Protein AF-A0A9X1GRP3-F1 (afdb_monomer_lite)

Radius of gyration: 20.27 Å; chains: 1; bounding box: 39×38×54 Å

Foldseek 3Di:
DDQDKDFDADPVRHTDDIDGDPVVVVVVVVVVVVVVLVVDPVSVVVVVVVVPDPDDDDPVVVCVVVVD

Structure (mmCIF, N/CA/C/O backbone):
data_AF-A0A9X1GRP3-F1
#
_entry.id   AF-A0A9X1GRP3-F1
#
loop_
_atom_site.group_PDB
_atom_site.id
_atom_site.type_symbol
_atom_site.label_atom_id
_atom_site.label_alt_id
_atom_site.label_comp_id
_atom_site.label_asym_id
_atom_site.label_entity_id
_atom_site.label_seq_id
_atom_site.pdbx_PDB_ins_code
_atom_site.Cartn_x
_atom_site.Cartn_y
_atom_site.Cartn_z
_atom_site.occupancy
_atom_site.B_iso_or_equiv
_atom_site.auth_seq_id
_atom_site.auth_comp_id
_atom_site.auth_asym_id
_atom_site.auth_atom_id
_atom_site.pdbx_PDB_model_num
ATOM 1 N N . MET A 1 1 ? -10.103 22.608 3.277 1.00 43.47 1 MET A N 1
ATOM 2 C CA . MET A 1 1 ? -11.235 21.700 3.549 1.00 43.47 1 MET A CA 1
ATOM 3 C C . MET A 1 1 ? -10.760 20.727 4.604 1.00 43.47 1 MET A C 1
ATOM 5 O O . MET A 1 1 ? -9.715 20.121 4.410 1.00 43.47 1 MET A O 1
ATOM 9 N N . THR A 1 2 ? -11.412 20.706 5.758 1.00 50.22 2 THR A N 1
ATOM 10 C CA . THR A 1 2 ? -11.047 19.870 6.903 1.00 50.22 2 THR A CA 1
ATOM 11 C C . THR A 1 2 ? -11.289 18.402 6.542 1.00 50.22 2 THR A C 1
ATOM 13 O O . THR A 1 2 ? -12.427 18.010 6.309 1.00 50.22 2 THR A O 1
ATOM 16 N N . ASN A 1 3 ? -10.223 17.596 6.450 1.00 64.44 3 ASN A N 1
ATOM 17 C CA . ASN A 1 3 ? -10.311 16.131 6.371 1.00 64.44 3 ASN A CA 1
ATOM 18 C C . ASN A 1 3 ? -10.727 15.598 7.752 1.00 64.44 3 ASN A C 1
ATOM 20 O O . ASN A 1 3 ? -9.929 15.011 8.480 1.00 64.44 3 ASN A O 1
ATOM 24 N N . GLU A 1 4 ? -11.960 15.882 8.157 1.00 74.94 4 GLU A N 1
ATOM 25 C CA . GLU A 1 4 ? -12.513 15.356 9.398 1.00 74.94 4 GLU A CA 1
ATOM 26 C C . GLU A 1 4 ? -12.856 13.881 9.198 1.00 74.94 4 GLU A C 1
ATOM 28 O O . GLU A 1 4 ? -13.677 13.509 8.360 1.00 74.94 4 GLU A O 1
ATOM 33 N N . LEU A 1 5 ? -12.158 13.030 9.947 1.00 88.62 5 LEU A N 1
ATOM 34 C CA . LEU A 1 5 ? -12.441 11.606 10.019 1.00 88.62 5 LEU A CA 1
ATOM 35 C C . LEU A 1 5 ? -13.663 11.387 10.902 1.00 88.62 5 LEU A C 1
ATOM 37 O O . LEU A 1 5 ? -13.753 11.953 11.993 1.00 88.62 5 LEU A O 1
ATOM 41 N N . GLN A 1 6 ? -14.581 10.538 10.453 1.00 92.06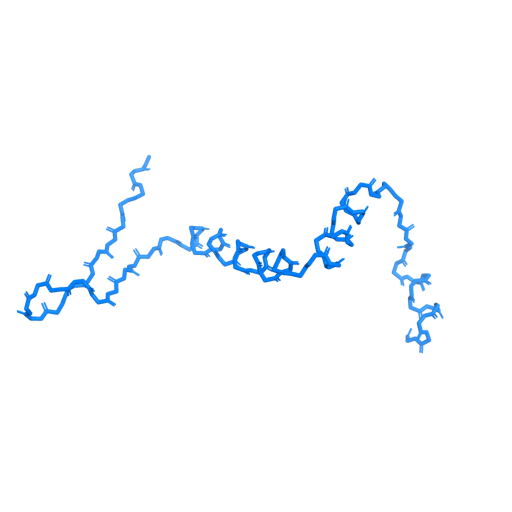 6 GLN A N 1
ATOM 42 C CA . GLN A 1 6 ? -15.734 10.168 11.260 1.00 92.06 6 GLN A CA 1
ATOM 43 C C . GLN A 1 6 ? -15.435 8.868 11.997 1.00 92.06 6 GLN A C 1
ATOM 45 O O . GLN A 1 6 ? -15.225 7.825 11.383 1.00 92.06 6 GLN A O 1
ATOM 50 N N . TYR A 1 7 ? -15.440 8.932 13.323 1.00 92.62 7 TYR A N 1
ATOM 51 C CA . TYR A 1 7 ? -15.227 7.779 14.188 1.00 92.62 7 TYR A CA 1
ATOM 52 C C . TYR A 1 7 ? -16.568 7.185 14.608 1.00 92.62 7 TYR A C 1
ATOM 54 O O . TYR A 1 7 ? -17.499 7.911 14.956 1.00 92.62 7 TYR A O 1
ATOM 62 N N . ILE A 1 8 ? -16.657 5.860 14.571 1.00 95.56 8 ILE A N 1
ATOM 63 C CA . ILE A 1 8 ? -17.825 5.098 15.003 1.00 95.56 8 ILE A CA 1
ATOM 64 C C . ILE A 1 8 ? -17.426 4.362 16.280 1.00 95.56 8 ILE A C 1
ATOM 66 O O . ILE A 1 8 ? -16.466 3.583 16.282 1.00 95.56 8 ILE A O 1
ATOM 70 N N . CYS A 1 9 ? -18.164 4.618 17.357 1.00 96.62 9 CYS A N 1
ATOM 71 C CA . CYS A 1 9 ? -17.961 3.988 18.657 1.00 96.62 9 CYS A CA 1
ATOM 72 C C . CYS A 1 9 ? -19.071 2.981 18.967 1.00 96.62 9 CYS A C 1
ATOM 74 O O . CYS A 1 9 ? -20.194 3.116 18.478 1.00 96.62 9 CYS A O 1
ATOM 76 N N . ASP A 1 10 ? -18.745 1.979 19.776 1.00 95.38 10 ASP A N 1
ATOM 77 C CA . ASP A 1 10 ? -19.720 1.052 20.343 1.00 95.38 10 ASP A CA 1
ATOM 78 C C . ASP A 1 10 ? -20.500 1.675 21.517 1.00 95.38 10 ASP A C 1
ATOM 80 O O . ASP A 1 10 ? -20.367 2.858 21.842 1.00 95.38 10 ASP A O 1
ATOM 84 N N . SER A 1 11 ? -21.344 0.865 22.159 1.00 95.12 11 SER A N 1
ATOM 85 C CA . SER A 1 11 ? -22.157 1.276 23.306 1.00 95.12 11 SER A CA 1
ATOM 86 C C . SER A 1 11 ? -21.351 1.633 24.556 1.00 95.12 11 SER A C 1
ATOM 88 O O . SER A 1 11 ? -21.880 2.314 25.430 1.00 95.12 11 SER A O 1
ATOM 90 N N . GLU A 1 12 ? -20.100 1.181 24.657 1.00 96.38 12 GLU A N 1
ATOM 91 C CA . GLU A 1 12 ? -19.191 1.497 25.765 1.00 96.38 12 GLU A CA 1
ATOM 92 C C . GLU A 1 12 ? -18.341 2.745 25.464 1.00 96.38 12 GLU A C 1
ATOM 94 O O . GLU A 1 12 ? -17.573 3.206 26.308 1.00 96.38 12 GLU A O 1
ATOM 99 N N . GLY A 1 13 ? -18.510 3.337 24.275 1.00 92.62 13 GLY A N 1
ATOM 100 C CA . GLY A 1 13 ? -17.767 4.507 23.820 1.00 92.62 13 GLY A CA 1
ATOM 101 C C . GLY A 1 13 ? -16.403 4.169 23.217 1.00 92.62 13 GLY A C 1
ATOM 102 O O . GLY A 1 13 ? -15.637 5.085 22.908 1.00 92.62 13 GLY A O 1
ATOM 103 N N . GLN A 1 14 ? -16.089 2.887 23.012 1.00 95.81 14 GLN A N 1
ATOM 104 C CA . GLN A 1 14 ? -14.842 2.465 22.391 1.00 95.81 14 GLN A CA 1
ATOM 105 C C . GLN A 1 14 ? -14.946 2.574 20.867 1.00 95.81 14 GLN A C 1
ATOM 107 O O . GLN A 1 14 ? -15.906 2.124 20.245 1.00 95.81 14 GLN A O 1
ATOM 112 N N . THR A 1 15 ? -13.955 3.211 20.240 1.00 95.81 15 THR A N 1
ATOM 113 C CA . THR A 1 15 ? -13.897 3.341 18.781 1.00 95.81 15 THR A CA 1
ATOM 114 C C . THR A 1 15 ? -13.681 1.977 18.137 1.00 95.81 15 THR A C 1
ATOM 116 O O . THR A 1 15 ? -12.651 1.342 18.352 1.00 95.81 15 THR A O 1
ATOM 119 N N . VAL A 1 16 ? -14.628 1.560 17.300 1.00 96.81 16 VAL A N 1
ATOM 120 C CA . VAL A 1 16 ? -14.593 0.267 16.599 1.00 96.81 16 VAL A CA 1
ATOM 121 C C . VAL A 1 16 ? -14.314 0.414 15.108 1.00 96.81 16 VAL A C 1
ATOM 123 O O . VAL A 1 16 ? -13.838 -0.525 14.475 1.00 96.81 16 VAL A O 1
ATOM 126 N N . SER A 1 17 ? -14.590 1.581 14.520 1.00 94.62 17 SER A N 1
ATOM 127 C CA . SER A 1 17 ? -14.287 1.838 13.111 1.00 94.62 17 SER A CA 1
ATOM 128 C C . SER A 1 17 ? -14.165 3.330 12.797 1.00 94.62 17 SER A C 1
ATOM 130 O O . SER 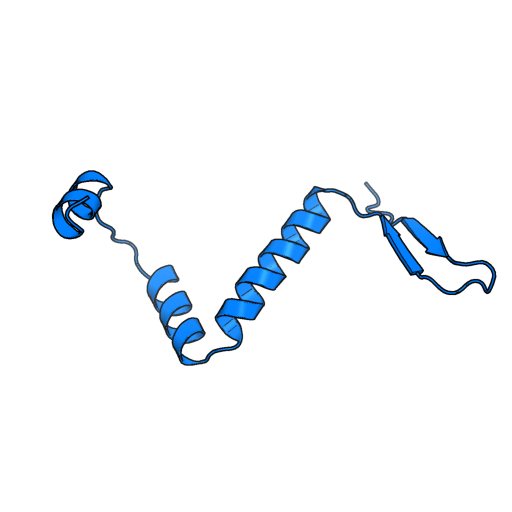A 1 17 ? -14.513 4.189 13.610 1.00 94.62 17 SER A O 1
ATOM 132 N N . VAL A 1 18 ? -13.638 3.635 11.611 1.00 94.25 18 VAL A N 1
ATOM 133 C CA . VAL A 1 18 ? -13.480 4.998 11.097 1.00 94.25 18 VAL A CA 1
ATOM 134 C C . VAL A 1 18 ? -13.920 5.051 9.635 1.00 94.25 18 VAL A C 1
ATOM 136 O O . VAL A 1 18 ? -13.587 4.166 8.847 1.00 94.25 18 VAL A O 1
ATOM 139 N N . VAL A 1 19 ? -14.670 6.088 9.269 1.00 93.25 19 VAL A N 1
ATOM 140 C CA . VAL A 1 19 ? -15.009 6.412 7.882 1.00 93.25 19 VAL A CA 1
ATOM 141 C C . VAL A 1 19 ? -14.003 7.439 7.386 1.00 93.25 19 VAL A C 1
ATOM 143 O O . VAL A 1 19 ? -13.816 8.500 7.987 1.00 93.25 19 VAL A O 1
ATOM 146 N N . VAL A 1 20 ? -13.345 7.101 6.282 1.00 91.88 20 VAL A N 1
ATOM 147 C CA . VAL A 1 20 ? -12.292 7.912 5.671 1.00 91.88 20 VAL A CA 1
ATOM 148 C C . VAL A 1 20 ? -12.704 8.338 4.258 1.00 91.88 20 VAL A C 1
ATOM 150 O O . VAL A 1 20 ? -13.395 7.580 3.569 1.00 91.88 20 VAL A O 1
ATOM 153 N N . PRO A 1 21 ? -12.270 9.517 3.777 1.00 92.19 21 PRO A N 1
ATOM 154 C CA . PRO A 1 21 ? -12.391 9.869 2.367 1.00 92.19 21 PRO A CA 1
ATOM 155 C C . PRO A 1 21 ? -11.682 8.852 1.466 1.00 92.19 21 PRO A C 1
ATOM 157 O O . PRO A 1 21 ? -10.614 8.343 1.811 1.00 92.19 21 PRO A O 1
ATOM 160 N N . ILE A 1 22 ? -12.231 8.604 0.273 1.00 88.56 22 ILE A N 1
ATOM 161 C CA . ILE A 1 22 ? -11.694 7.585 -0.643 1.00 88.56 22 ILE A CA 1
ATOM 162 C C . ILE A 1 22 ? -10.238 7.848 -1.055 1.00 88.56 22 ILE A C 1
ATOM 164 O O . ILE A 1 22 ? -9.460 6.906 -1.162 1.00 88.56 22 ILE A O 1
ATOM 168 N N . ALA A 1 23 ? -9.849 9.117 -1.216 1.00 89.44 23 ALA A N 1
ATOM 169 C CA . ALA A 1 23 ? -8.470 9.492 -1.530 1.00 89.44 23 ALA A CA 1
ATOM 170 C C . ALA A 1 23 ? -7.500 9.066 -0.415 1.00 89.44 23 ALA A C 1
ATOM 172 O O . ALA A 1 23 ? -6.474 8.450 -0.685 1.00 89.44 23 ALA A O 1
ATOM 173 N N . LEU A 1 24 ? -7.877 9.295 0.847 1.00 87.56 24 LEU A N 1
ATOM 174 C CA . LEU A 1 24 ? -7.075 8.892 2.001 1.00 87.56 24 LEU A CA 1
ATOM 175 C C . LEU A 1 24 ? -6.995 7.364 2.128 1.00 87.56 24 LEU A C 1
ATOM 177 O O . LEU A 1 24 ? -5.942 6.820 2.444 1.00 87.56 24 LEU A O 1
ATOM 181 N N . TRP A 1 25 ? -8.088 6.650 1.841 1.00 87.19 25 TRP A N 1
ATOM 182 C CA . TRP A 1 25 ? -8.058 5.186 1.799 1.00 87.19 25 TRP A CA 1
ATOM 183 C C . TRP A 1 25 ? -7.068 4.656 0.754 1.00 87.19 25 TRP A C 1
ATOM 185 O O . TRP A 1 25 ? -6.307 3.732 1.036 1.00 87.19 25 TRP A O 1
ATOM 195 N N . GLN A 1 26 ? -7.058 5.246 -0.443 1.00 85.69 26 GLN A N 1
ATOM 196 C CA . GLN A 1 26 ? -6.138 4.863 -1.515 1.00 85.69 26 GLN A CA 1
ATOM 197 C C . GLN A 1 26 ? -4.674 5.101 -1.123 1.00 85.69 26 GLN A C 1
ATOM 199 O O . GLN A 1 26 ? -3.841 4.233 -1.378 1.00 85.69 26 GLN A O 1
ATOM 204 N N . GLU A 1 27 ? -4.370 6.216 -0.455 1.00 85.50 27 GLU A N 1
ATOM 205 C CA . GLU A 1 27 ? -3.034 6.501 0.087 1.00 85.50 27 GLU A CA 1
ATOM 206 C C . GLU A 1 27 ? -2.603 5.445 1.118 1.00 85.50 27 GLU A C 1
ATOM 208 O O . GLU A 1 27 ? -1.547 4.828 0.966 1.00 85.50 27 GLU A O 1
ATOM 213 N N . ILE A 1 28 ? -3.455 5.148 2.108 1.00 84.62 28 ILE A N 1
ATOM 214 C CA . ILE A 1 28 ? -3.183 4.127 3.139 1.00 84.62 28 ILE A CA 1
ATOM 215 C C . ILE A 1 28 ? -2.960 2.743 2.506 1.00 84.62 28 ILE A C 1
ATOM 217 O O . ILE A 1 28 ? -2.070 1.988 2.909 1.00 84.62 28 ILE A O 1
ATOM 221 N N . MET A 1 29 ? -3.759 2.382 1.501 1.00 82.94 29 MET A N 1
ATOM 222 C CA . MET A 1 29 ? -3.623 1.094 0.820 1.00 82.94 29 MET A CA 1
ATOM 223 C C . MET A 1 29 ? -2.345 1.004 -0.019 1.00 82.94 29 MET A C 1
ATOM 225 O O . MET A 1 29 ? -1.693 -0.045 -0.007 1.00 82.94 29 MET A O 1
ATOM 229 N N . ALA A 1 30 ? -1.945 2.090 -0.685 1.00 78.56 30 ALA A N 1
ATOM 230 C CA . ALA A 1 30 ? -0.675 2.163 -1.406 1.00 78.56 30 ALA A CA 1
ATOM 231 C C . ALA A 1 30 ? 0.528 1.999 -0.460 1.00 78.56 30 ALA A C 1
ATOM 233 O O . ALA A 1 30 ? 1.516 1.335 -0.801 1.00 78.56 30 ALA A O 1
ATOM 234 N N . GLU A 1 31 ? 0.433 2.535 0.760 1.00 77.81 31 GLU A N 1
ATOM 235 C CA . GLU A 1 31 ? 1.434 2.301 1.800 1.00 77.81 31 GLU A CA 1
ATOM 236 C C . GLU A 1 31 ? 1.481 0.841 2.244 1.00 77.81 31 GLU A C 1
ATOM 238 O O . GLU A 1 31 ? 2.572 0.318 2.443 1.00 77.81 31 GLU A O 1
ATOM 243 N N . LYS A 1 32 ? 0.345 0.141 2.347 1.00 76.12 32 LYS A N 1
ATOM 244 C CA . LYS A 1 32 ? 0.315 -1.278 2.742 1.00 76.12 32 LYS A CA 1
ATOM 245 C C . LYS A 1 32 ? 1.003 -2.185 1.719 1.00 76.12 32 LYS A C 1
ATOM 247 O O . LYS A 1 32 ? 1.777 -3.064 2.101 1.00 76.12 32 LYS A O 1
ATOM 252 N N . GLU A 1 33 ? 0.753 -1.968 0.430 1.00 71.38 33 GLU A N 1
ATOM 253 C CA . GLU A 1 33 ? 1.415 -2.712 -0.649 1.00 71.38 33 GLU A CA 1
ATOM 254 C C . GLU A 1 33 ? 2.921 -2.416 -0.684 1.00 71.38 33 GLU A C 1
ATOM 256 O O . GLU A 1 33 ? 3.752 -3.328 -0.738 1.00 71.38 33 GLU A O 1
ATOM 261 N N . THR A 1 34 ? 3.291 -1.143 -0.532 1.00 73.19 34 THR A N 1
ATOM 262 C CA . THR A 1 34 ? 4.696 -0.732 -0.450 1.00 73.19 34 THR A CA 1
ATOM 263 C C . THR A 1 34 ? 5.375 -1.303 0.799 1.00 73.19 34 THR A C 1
ATOM 265 O O . THR A 1 34 ? 6.482 -1.829 0.709 1.00 73.19 34 THR A O 1
ATOM 268 N N . ALA A 1 35 ? 4.719 -1.276 1.959 1.00 78.31 35 ALA A N 1
ATOM 269 C CA . ALA A 1 35 ? 5.221 -1.825 3.216 1.00 78.31 35 ALA A CA 1
ATOM 270 C C . ALA A 1 35 ? 5.431 -3.341 3.128 1.00 78.31 35 ALA A C 1
ATOM 272 O O . ALA A 1 35 ? 6.448 -3.849 3.607 1.00 78.31 35 ALA A O 1
ATOM 273 N N . TYR A 1 36 ? 4.530 -4.060 2.451 1.00 77.50 36 TYR A N 1
ATOM 274 C CA . TYR A 1 36 ? 4.707 -5.481 2.166 1.00 77.50 36 TYR A CA 1
ATOM 275 C C . TYR A 1 36 ? 5.973 -5.733 1.337 1.00 77.50 36 TYR A C 1
ATOM 277 O O . TYR A 1 36 ? 6.812 -6.546 1.728 1.00 77.50 36 TYR A O 1
ATOM 285 N N . LEU A 1 37 ? 6.183 -4.987 0.248 1.00 79.94 37 LEU A N 1
ATOM 286 C CA . LEU A 1 37 ? 7.401 -5.099 -0.565 1.00 79.94 37 LEU A CA 1
ATOM 287 C C . LEU A 1 37 ? 8.664 -4.671 0.203 1.00 79.94 37 LEU A C 1
ATOM 289 O O . LEU A 1 37 ? 9.738 -5.225 -0.021 1.00 79.94 37 LEU A O 1
ATOM 293 N N . LEU A 1 38 ? 8.558 -3.718 1.131 1.00 81.56 38 LEU A N 1
ATOM 294 C CA . LEU A 1 38 ? 9.675 -3.267 1.965 1.00 81.56 38 LEU A CA 1
ATOM 295 C C . LEU A 1 38 ? 10.021 -4.231 3.109 1.00 81.56 38 LEU A C 1
ATOM 297 O O . LEU A 1 38 ? 11.134 -4.148 3.631 1.00 81.56 38 LEU A O 1
ATOM 301 N N . SER A 1 39 ? 9.121 -5.149 3.477 1.00 84.00 39 SER A N 1
ATOM 302 C CA . SER A 1 39 ? 9.342 -6.126 4.556 1.00 84.00 39 SER A CA 1
ATOM 303 C C . SER A 1 39 ? 10.481 -7.113 4.262 1.00 84.00 39 SER A C 1
ATOM 305 O O . SER A 1 39 ? 11.145 -7.592 5.180 1.00 84.00 39 SER A O 1
ATOM 307 N N . SER A 1 40 ? 10.759 -7.383 2.981 1.00 89.56 40 SER A N 1
ATOM 308 C CA . SER A 1 40 ? 11.867 -8.235 2.544 1.00 89.56 40 SER A CA 1
ATOM 309 C C . SER A 1 40 ? 13.059 -7.386 2.087 1.00 89.56 40 SER A C 1
ATOM 311 O O . SER A 1 40 ? 12.918 -6.599 1.145 1.00 89.56 40 SER A O 1
ATOM 313 N N . PRO A 1 41 ? 14.269 -7.576 2.654 1.00 89.81 41 PRO A N 1
ATOM 314 C CA . PRO A 1 41 ? 15.466 -6.850 2.224 1.00 89.81 41 PRO A CA 1
ATOM 315 C C . PRO A 1 41 ? 15.769 -7.014 0.728 1.00 89.81 41 PRO A C 1
ATOM 317 O O . PRO A 1 41 ? 16.130 -6.050 0.050 1.00 89.81 41 PRO A O 1
ATOM 320 N N . ALA A 1 42 ? 15.565 -8.223 0.193 1.00 93.75 42 ALA A 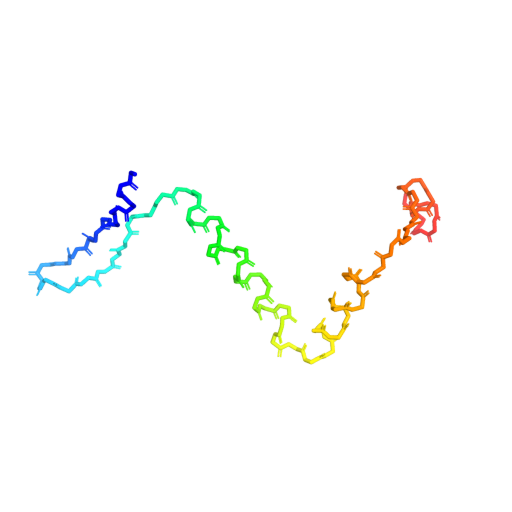N 1
ATOM 321 C CA . ALA A 1 42 ? 15.764 -8.514 -1.223 1.00 93.75 42 ALA A CA 1
ATOM 322 C C . ALA A 1 42 ? 14.749 -7.770 -2.103 1.00 93.75 42 ALA A C 1
ATOM 324 O O . ALA A 1 42 ? 15.102 -7.2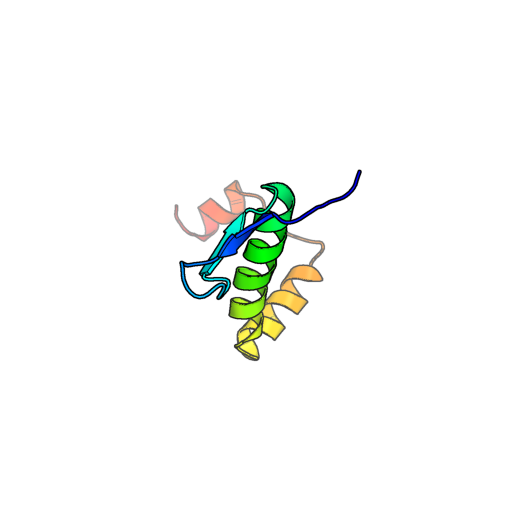33 -3.154 1.00 93.75 42 ALA A O 1
ATOM 325 N N . MET A 1 43 ? 13.491 -7.704 -1.667 1.00 91.12 43 MET A N 1
ATOM 326 C CA . MET A 1 43 ? 12.433 -7.023 -2.407 1.00 91.12 43 MET A CA 1
ATOM 327 C C . MET A 1 43 ? 12.596 -5.499 -2.356 1.00 91.12 43 MET A C 1
ATOM 329 O O . MET A 1 43 ? 12.514 -4.842 -3.393 1.00 91.12 43 MET A O 1
ATOM 333 N N . LYS A 1 44 ? 12.977 -4.946 -1.199 1.00 89.75 4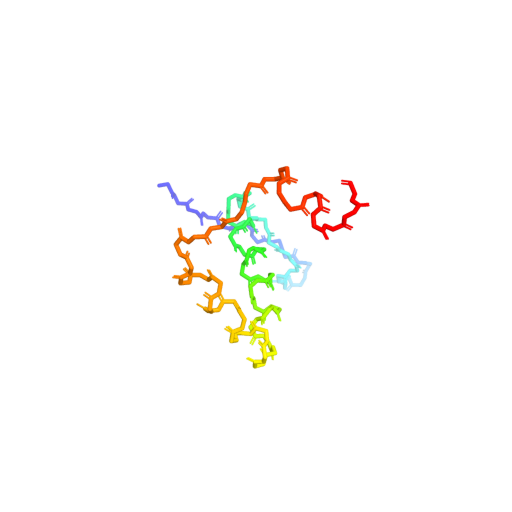4 LYS A N 1
ATOM 334 C CA . LYS A 1 44 ? 13.371 -3.539 -1.054 1.00 89.75 44 LYS A CA 1
ATOM 335 C C . LYS A 1 44 ? 14.494 -3.159 -2.021 1.00 89.75 44 LYS A C 1
ATOM 337 O O . LYS A 1 44 ? 14.401 -2.132 -2.692 1.00 89.75 44 LYS A O 1
ATOM 342 N N . ALA A 1 45 ? 15.537 -3.986 -2.131 1.00 93.25 45 ALA A N 1
ATOM 343 C CA . ALA A 1 45 ? 16.633 -3.745 -3.070 1.00 93.25 45 ALA A CA 1
ATOM 344 C C . ALA A 1 45 ? 16.149 -3.747 -4.531 1.00 93.25 45 ALA A C 1
ATOM 346 O O . ALA A 1 45 ? 16.498 -2.846 -5.294 1.00 93.25 45 ALA A O 1
ATOM 347 N N . ARG A 1 46 ? 15.295 -4.708 -4.914 1.00 93.12 46 ARG A N 1
ATOM 348 C CA . ARG A 1 46 ? 14.689 -4.764 -6.257 1.00 93.12 46 ARG A CA 1
ATOM 349 C C . ARG A 1 46 ? 13.860 -3.518 -6.561 1.00 93.12 46 ARG A C 1
ATOM 351 O O . ARG A 1 46 ? 14.030 -2.943 -7.633 1.00 93.12 46 ARG A O 1
ATOM 358 N N . LEU A 1 47 ? 13.029 -3.079 -5.616 1.00 91.00 47 LEU A N 1
ATOM 359 C CA . LEU A 1 47 ? 12.169 -1.903 -5.760 1.00 91.00 47 LEU A CA 1
ATOM 360 C C . LEU A 1 47 ? 12.994 -0.627 -5.973 1.00 91.00 47 LEU A C 1
ATOM 362 O O . LEU A 1 47 ? 12.740 0.147 -6.894 1.00 91.00 47 LEU A O 1
ATOM 366 N N . LEU A 1 48 ? 14.033 -0.432 -5.154 1.00 91.38 48 LEU A N 1
ATOM 367 C CA . LEU A 1 48 ? 14.923 0.725 -5.260 1.00 91.38 48 LEU A CA 1
ATOM 368 C C . LEU A 1 48 ? 15.703 0.738 -6.578 1.00 91.38 48 LEU A C 1
ATOM 370 O O . LEU A 1 48 ? 15.898 1.809 -7.152 1.00 91.38 48 LEU A O 1
ATOM 374 N N . THR A 1 49 ? 16.134 -0.429 -7.060 1.00 92.88 49 THR A N 1
ATOM 375 C CA . THR A 1 49 ? 16.787 -0.559 -8.368 1.00 92.88 49 THR A CA 1
ATOM 376 C C . THR A 1 49 ? 15.813 -0.257 -9.500 1.00 92.88 49 THR A C 1
ATOM 378 O O . THR A 1 49 ? 16.155 0.519 -10.386 1.00 92.88 49 THR A O 1
ATOM 381 N N . ALA A 1 50 ? 14.598 -0.813 -9.464 1.00 90.94 50 ALA A N 1
ATOM 382 C CA . ALA A 1 50 ? 13.573 -0.574 -10.479 1.00 90.94 50 ALA A CA 1
ATOM 383 C C . ALA A 1 50 ? 13.206 0.913 -10.577 1.00 90.94 50 ALA A C 1
ATOM 385 O O . ALA A 1 50 ? 13.200 1.461 -11.672 1.00 90.94 50 ALA A O 1
ATOM 386 N N . ARG A 1 51 ? 13.026 1.593 -9.436 1.00 89.88 51 ARG A N 1
ATOM 387 C CA . ARG A 1 51 ? 12.739 3.036 -9.372 1.00 89.88 51 ARG A CA 1
ATOM 388 C C . ARG A 1 51 ? 13.816 3.907 -10.032 1.00 89.88 51 ARG A C 1
ATOM 390 O O . ARG A 1 51 ? 13.522 5.012 -10.467 1.00 89.88 51 ARG A O 1
ATOM 397 N N . LYS A 1 52 ? 15.072 3.452 -10.060 1.00 94.00 52 LYS A N 1
ATOM 398 C CA . LYS A 1 52 ? 16.194 4.192 -10.665 1.00 94.00 52 LYS A CA 1
ATOM 399 C C . LYS A 1 52 ? 16.346 3.944 -12.168 1.00 94.00 52 LYS A C 1
ATOM 401 O O . LYS A 1 52 ? 17.152 4.625 -12.796 1.00 94.00 52 LYS A O 1
ATOM 406 N N . ARG A 1 53 ? 15.637 2.968 -12.742 1.00 93.56 53 ARG A N 1
ATOM 407 C CA . ARG A 1 53 ? 15.717 2.679 -14.178 1.00 93.56 53 ARG A CA 1
ATOM 408 C C . ARG A 1 53 ? 15.014 3.786 -14.953 1.00 93.56 53 ARG A C 1
ATOM 410 O O . ARG A 1 53 ? 13.884 4.136 -14.640 1.00 93.56 53 ARG A O 1
ATOM 417 N N . GLN A 1 54 ? 15.697 4.311 -15.962 1.00 93.19 54 GLN A N 1
ATOM 418 C CA . GLN A 1 54 ? 15.130 5.262 -16.925 1.00 93.19 54 GLN A CA 1
ATOM 419 C C . GLN A 1 54 ? 14.761 4.586 -18.249 1.00 93.19 54 GLN A C 1
ATOM 421 O O . GLN A 1 54 ? 14.136 5.194 -19.109 1.00 93.19 54 GLN A O 1
ATOM 426 N N . GLU A 1 55 ? 15.136 3.319 -18.397 1.00 92.06 55 GLU A N 1
ATOM 427 C CA . GLU A 1 55 ? 14.946 2.530 -19.603 1.00 92.06 55 GLU A CA 1
ATOM 428 C C . GLU A 1 55 ? 13.996 1.366 -19.323 1.00 92.06 55 GLU A C 1
ATOM 430 O O . GLU A 1 55 ? 13.947 0.816 -18.215 1.00 92.06 55 GLU A O 1
ATOM 435 N N . GLY A 1 56 ? 13.255 0.977 -20.354 1.00 91.38 56 GLY A N 1
ATOM 436 C CA . GLY A 1 56 ? 12.332 -0.146 -20.344 1.00 91.38 56 GLY A CA 1
ATOM 437 C C . GLY A 1 56 ? 12.289 -0.816 -21.712 1.00 91.38 56 GLY A C 1
ATOM 438 O O . GLY A 1 56 ? 12.991 -0.416 -22.638 1.00 91.38 56 GLY A O 1
ATOM 439 N N . ILE A 1 57 ? 11.460 -1.845 -21.833 1.00 94.75 57 ILE A N 1
ATOM 440 C CA . ILE A 1 57 ? 11.134 -2.470 -23.118 1.00 94.75 57 ILE A CA 1
ATOM 441 C C . ILE A 1 57 ? 9.671 -2.181 -23.447 1.00 94.75 57 ILE A C 1
ATOM 443 O O . ILE A 1 57 ? 8.873 -1.960 -22.533 1.00 94.75 57 ILE A O 1
ATOM 447 N N . SER A 1 58 ? 9.322 -2.162 -24.735 1.00 95.56 58 SER A N 1
ATOM 448 C CA . SER A 1 58 ? 7.921 -2.042 -25.143 1.00 95.56 58 SER A CA 1
ATOM 449 C C . SER A 1 58 ? 7.118 -3.260 -24.691 1.00 95.56 58 SER A C 1
ATOM 451 O O . SER A 1 58 ? 7.680 -4.319 -24.390 1.00 95.56 58 SER A O 1
ATOM 453 N N . LEU A 1 59 ? 5.793 -3.111 -24.667 1.00 94.00 59 LEU A N 1
ATOM 454 C CA . LEU A 1 59 ? 4.900 -4.224 -24.377 1.00 94.00 59 LEU A CA 1
ATOM 455 C C . LEU A 1 59 ? 5.086 -5.353 -25.401 1.00 94.00 59 LEU A C 1
ATOM 457 O O . LEU A 1 59 ? 5.232 -6.494 -24.979 1.00 94.00 59 LEU A O 1
ATOM 461 N N . GLU A 1 60 ? 5.187 -5.051 -26.705 1.00 96.75 60 GLU A N 1
ATOM 462 C CA . GLU A 1 60 ? 5.430 -6.088 -27.721 1.00 96.75 60 GLU A CA 1
ATOM 463 C C . GLU A 1 60 ? 6.737 -6.847 -27.468 1.00 96.75 60 GLU A C 1
ATOM 465 O O . GLU A 1 60 ? 6.745 -8.076 -27.468 1.00 96.75 60 GLU A O 1
ATOM 470 N N . ALA A 1 61 ? 7.832 -6.135 -27.179 1.00 96.75 61 ALA A N 1
ATOM 471 C CA . ALA A 1 61 ? 9.123 -6.761 -26.901 1.00 96.75 61 ALA A CA 1
ATOM 472 C C . ALA A 1 61 ? 9.105 -7.584 -25.600 1.00 96.75 61 ALA A C 1
ATOM 474 O O . ALA A 1 61 ? 9.865 -8.544 -25.457 1.00 96.75 61 ALA A O 1
ATOM 475 N N . ALA A 1 62 ? 8.267 -7.207 -24.629 1.00 96.62 62 ALA A N 1
ATOM 476 C CA . ALA A 1 62 ? 8.050 -7.987 -23.417 1.00 96.62 62 ALA A CA 1
ATOM 477 C C . ALA A 1 62 ? 7.257 -9.268 -23.707 1.00 96.62 62 ALA A C 1
ATOM 479 O O . ALA A 1 62 ? 7.690 -10.339 -23.286 1.00 96.62 62 ALA A O 1
ATOM 480 N N . CYS A 1 63 ? 6.149 -9.165 -24.445 1.00 96.62 63 CYS A N 1
ATOM 481 C CA . CYS A 1 63 ? 5.321 -10.295 -24.870 1.00 96.62 63 CYS A CA 1
ATOM 482 C C . CYS A 1 63 ? 6.136 -11.320 -25.669 1.00 96.62 63 CYS A C 1
ATOM 484 O O . CYS A 1 63 ? 6.180 -12.491 -25.298 1.00 96.62 63 CYS A O 1
ATOM 486 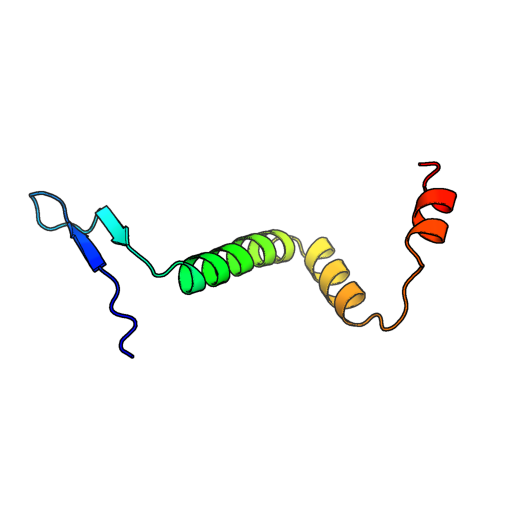N N . GLU A 1 64 ? 6.908 -10.863 -26.661 1.00 96.88 64 GLU A N 1
ATOM 487 C CA . GLU A 1 64 ? 7.783 -11.722 -27.466 1.00 96.88 64 GLU A CA 1
ATOM 488 C C . GLU A 1 64 ? 8.813 -12.469 -26.603 1.00 96.88 64 GLU A C 1
ATOM 490 O O . GLU A 1 64 ? 8.975 -13.683 -26.727 1.00 96.88 64 GLU A O 1
ATOM 495 N N . LYS A 1 65 ? 9.479 -11.773 -25.670 1.00 96.19 65 LYS A N 1
ATOM 496 C CA . LYS A 1 65 ? 10.457 -12.396 -24.760 1.00 96.19 65 LYS A CA 1
ATOM 497 C C . LYS A 1 65 ? 9.836 -13.393 -23.787 1.00 96.19 65 LYS A C 1
ATOM 499 O O . LYS A 1 65 ? 10.518 -14.326 -23.369 1.00 96.19 65 LYS A O 1
ATOM 504 N N . LEU A 1 66 ? 8.596 -13.153 -23.370 1.00 95.88 66 LEU A N 1
ATOM 505 C CA . LEU A 1 66 ? 7.877 -13.998 -22.419 1.00 95.88 66 LEU A CA 1
ATOM 506 C C . LEU A 1 66 ? 7.106 -15.135 -23.107 1.00 95.88 66 LEU A C 1
ATOM 508 O O . LEU A 1 66 ? 6.648 -16.041 -22.414 1.00 95.88 66 LEU A O 1
ATOM 512 N N . GLY A 1 67 ? 7.010 -15.119 -24.441 1.00 95.06 67 GLY A N 1
ATOM 513 C CA . GLY A 1 67 ? 6.312 -16.134 -25.227 1.00 95.06 67 GLY A CA 1
ATOM 514 C C . GLY A 1 67 ? 4.794 -16.103 -25.046 1.00 95.06 67 GLY A C 1
ATOM 515 O O . GLY A 1 67 ? 4.168 -17.163 -25.084 1.00 95.06 67 GLY A O 1
ATOM 516 N N . ILE A 1 68 ? 4.228 -14.916 -24.805 1.00 91.12 68 ILE A N 1
ATOM 517 C CA . ILE A 1 68 ? 2.787 -14.682 -24.603 1.00 91.12 68 ILE A CA 1
ATOM 518 C C . ILE A 1 68 ? 2.215 -13.722 -25.637 1.00 91.12 68 ILE A C 1
ATOM 520 O O . ILE A 1 68 ? 2.966 -12.832 -26.096 1.00 91.12 68 ILE A O 1
#

Secondary structure (DSSP, 8-state):
----PEEEE-TTS-EEEEE--HHHHHHHHHHHHHHHHHTSHHHHHHHHHHHT------HHHHHHHHT-

pLDDT: mean 88.37, std 10.17, range [43.47, 96.88]

Sequence (68 aa):
MTNELQYICDSEGQTVSVVVPIALWQEIMAEKETAYLLSSPAMKARLLTARKRQEGISLEAACEKLGI